Protein AF-A0A817N8Q7-F1 (afdb_monomer_lite)

Sequence (99 aa):
MKINSIIYLLVLFLLIFIVDVISAGRDFYKILNLPKTATLNQVKKAYRKLAKELHPDKNKDDPKAQERFQDLGAAYEALSDPDKRKVYDKHGEDGLKRQ

Structure (mmCIF, N/CA/C/O backbone):
data_AF-A0A817N8Q7-F1
#
_entry.id   AF-A0A817N8Q7-F1
#
loop_
_atom_site.group_PDB
_atom_site.id
_atom_site.type_symbol
_atom_site.label_atom_id
_atom_site.label_alt_id
_atom_site.label_comp_id
_atom_site.label_asym_id
_atom_site.label_entity_id
_atom_site.label_seq_id
_atom_site.pdbx_PDB_ins_code
_atom_site.Cartn_x
_atom_site.Cartn_y
_atom_site.Cartn_z
_atom_site.occupancy
_atom_site.B_iso_or_equiv
_atom_site.auth_seq_id
_atom_site.auth_comp_id
_atom_site.auth_asym_id
_atom_site.auth_atom_id
_atom_site.pdbx_PDB_model_num
ATOM 1 N N . MET A 1 1 ? -8.173 47.880 -6.260 1.00 59.06 1 MET A N 1
ATOM 2 C CA . MET A 1 1 ? -7.470 46.986 -7.213 1.00 59.06 1 MET A CA 1
ATOM 3 C C . MET A 1 1 ? -6.703 45.817 -6.570 1.00 59.06 1 MET A C 1
ATOM 5 O O . MET A 1 1 ? -6.443 44.858 -7.274 1.00 59.06 1 MET A O 1
ATOM 9 N N . LYS A 1 2 ? -6.360 45.834 -5.265 1.00 67.81 2 LYS A N 1
ATOM 10 C CA . LYS A 1 2 ? -5.608 44.735 -4.606 1.00 67.81 2 LYS A CA 1
ATOM 11 C C . LYS A 1 2 ? -6.475 43.565 -4.102 1.00 67.81 2 LYS A C 1
ATOM 13 O O . LYS A 1 2 ? -6.014 42.432 -4.087 1.00 67.81 2 LYS A O 1
ATOM 18 N N . ILE A 1 3 ? -7.732 43.833 -3.737 1.00 72.75 3 ILE A N 1
ATOM 19 C CA . ILE A 1 3 ? -8.667 42.836 -3.178 1.00 72.75 3 ILE A CA 1
ATOM 20 C C . ILE A 1 3 ? -8.995 41.746 -4.205 1.00 72.75 3 ILE A C 1
ATOM 22 O O . ILE A 1 3 ? -8.928 40.565 -3.888 1.00 72.75 3 ILE A O 1
ATOM 26 N N . ASN A 1 4 ? -9.245 42.133 -5.457 1.00 76.19 4 ASN A N 1
ATOM 27 C CA . ASN A 1 4 ? -9.556 41.182 -6.524 1.00 76.19 4 ASN A CA 1
ATOM 28 C C . ASN A 1 4 ? -8.378 40.225 -6.777 1.00 76.19 4 ASN A C 1
ATOM 30 O O . ASN A 1 4 ? -8.599 39.028 -6.899 1.00 76.19 4 ASN A O 1
ATOM 34 N N . SER A 1 5 ? -7.128 40.711 -6.757 1.00 78.31 5 SER A N 1
ATOM 35 C CA . SER A 1 5 ? -5.936 39.848 -6.859 1.00 78.31 5 SER A CA 1
ATOM 36 C C . SER A 1 5 ? -5.802 38.862 -5.699 1.00 78.31 5 SER A C 1
ATOM 38 O O . SER A 1 5 ? -5.416 37.723 -5.931 1.00 78.31 5 SER A O 1
ATOM 40 N N . ILE A 1 6 ? -6.131 39.269 -4.469 1.00 82.75 6 ILE A N 1
ATOM 41 C CA . ILE A 1 6 ? -6.093 38.375 -3.300 1.00 82.75 6 ILE A CA 1
ATOM 42 C C . ILE A 1 6 ? -7.166 37.288 -3.426 1.00 82.75 6 ILE A C 1
ATOM 44 O O . ILE A 1 6 ? -6.886 36.126 -3.155 1.00 82.75 6 ILE A O 1
ATOM 48 N N . ILE A 1 7 ? -8.362 37.640 -3.906 1.00 84.81 7 ILE A N 1
ATOM 49 C CA . ILE A 1 7 ? -9.439 36.677 -4.167 1.00 84.81 7 ILE A CA 1
ATOM 50 C C . ILE A 1 7 ? -9.009 35.666 -5.234 1.00 84.81 7 ILE A C 1
ATOM 52 O O . ILE A 1 7 ? -9.156 34.470 -5.015 1.00 84.81 7 ILE A O 1
ATOM 56 N N . TYR A 1 8 ? -8.412 36.111 -6.345 1.00 87.25 8 TYR A N 1
ATOM 57 C CA . TYR A 1 8 ? -7.900 35.190 -7.367 1.00 87.25 8 TYR A CA 1
ATOM 58 C C . TYR A 1 8 ? -6.804 34.264 -6.827 1.00 87.25 8 TYR A C 1
ATOM 60 O O . TYR A 1 8 ? -6.775 33.090 -7.185 1.00 87.25 8 TYR A O 1
ATOM 68 N N . LEU A 1 9 ? -5.939 34.756 -5.937 1.00 84.50 9 LEU A N 1
ATOM 69 C CA . LEU A 1 9 ? -4.863 33.964 -5.340 1.00 84.50 9 LEU A CA 1
ATOM 70 C C . LEU A 1 9 ? -5.399 32.930 -4.334 1.00 84.50 9 LEU A C 1
ATOM 72 O O . LEU A 1 9 ? -4.944 31.790 -4.333 1.00 84.50 9 LEU A O 1
ATOM 76 N N . LEU A 1 10 ? -6.415 33.290 -3.545 1.00 84.50 10 LEU A N 1
ATOM 77 C CA . LEU A 1 10 ? -7.112 32.362 -2.648 1.00 84.50 10 LEU A CA 1
ATOM 78 C C . LEU A 1 10 ? -7.923 31.313 -3.416 1.00 84.50 10 LEU A C 1
ATOM 80 O O . LEU A 1 10 ? -7.907 30.144 -3.046 1.00 84.50 10 LEU A O 1
ATOM 84 N N . VAL A 1 11 ? -8.588 31.703 -4.506 1.00 83.56 11 VAL A N 1
ATOM 85 C CA . VAL A 1 11 ? -9.310 30.770 -5.384 1.00 83.56 11 VAL A CA 1
ATOM 86 C C . VAL A 1 11 ? -8.335 29.822 -6.079 1.00 83.56 11 VAL A C 1
ATOM 88 O O . VAL A 1 11 ? -8.590 28.626 -6.117 1.00 83.56 11 VAL A O 1
ATOM 91 N N . LEU A 1 12 ? -7.190 30.308 -6.566 1.00 81.06 12 LEU A N 1
ATOM 92 C CA . LEU A 1 12 ? -6.160 29.458 -7.168 1.00 81.06 12 LEU A CA 1
ATOM 93 C C . LEU A 1 12 ? -5.577 28.464 -6.150 1.00 81.06 12 LEU A C 1
ATOM 95 O O . LEU A 1 12 ? -5.397 27.294 -6.472 1.00 81.06 12 LEU A O 1
ATOM 99 N N . PHE A 1 13 ? -5.342 28.907 -4.913 1.00 80.94 13 PHE A N 1
ATOM 100 C CA . PHE A 1 13 ? -4.889 28.043 -3.822 1.00 80.94 13 PHE A CA 1
ATOM 101 C C . PHE A 1 13 ? -5.933 26.973 -3.460 1.00 80.94 13 PHE A C 1
ATOM 103 O O . PHE A 1 13 ? -5.589 25.806 -3.281 1.00 80.94 13 PHE A O 1
ATOM 110 N N . LEU A 1 14 ? -7.217 27.346 -3.428 1.00 75.00 14 LEU A N 1
ATOM 111 C CA . LEU A 1 14 ? -8.330 26.420 -3.216 1.00 75.00 14 LEU A CA 1
ATOM 112 C C . LEU A 1 14 ? -8.452 25.402 -4.364 1.00 75.00 14 LEU A C 1
ATOM 114 O O . LEU A 1 14 ? -8.668 24.220 -4.115 1.00 75.00 14 LEU A O 1
ATOM 118 N N . LEU A 1 15 ? -8.274 25.843 -5.615 1.00 71.75 15 LEU A N 1
ATOM 119 C CA . LEU A 1 15 ? -8.302 24.970 -6.789 1.00 71.75 15 LEU A CA 1
ATOM 120 C C . LEU A 1 15 ? -7.178 23.932 -6.749 1.00 71.75 15 LEU A C 1
ATOM 122 O O . LEU A 1 15 ? -7.443 22.770 -7.027 1.00 71.75 15 LEU A O 1
ATOM 126 N N . ILE A 1 16 ? -5.962 24.312 -6.342 1.00 68.56 16 ILE A N 1
ATOM 127 C CA . ILE A 1 16 ? -4.837 23.373 -6.184 1.00 68.56 16 ILE A CA 1
ATOM 128 C C . ILE A 1 16 ? -5.168 22.297 -5.135 1.00 68.56 16 ILE A C 1
ATOM 130 O O . ILE A 1 16 ? -4.929 21.118 -5.376 1.00 68.56 16 ILE A O 1
ATOM 134 N N . PHE A 1 17 ? -5.807 22.680 -4.025 1.00 66.94 17 PHE A N 1
ATOM 135 C CA . PHE A 1 17 ? -6.222 21.747 -2.970 1.00 66.94 17 PHE A CA 1
ATOM 136 C C . PHE A 1 17 ? -7.300 20.746 -3.422 1.00 66.94 17 PHE A C 1
ATOM 138 O O . PHE A 1 17 ? -7.353 19.625 -2.923 1.00 66.94 17 PHE A O 1
ATOM 145 N N . ILE A 1 18 ? -8.160 21.129 -4.373 1.00 63.88 18 ILE A N 1
ATOM 146 C CA . ILE A 1 18 ? -9.196 20.245 -4.928 1.00 63.88 18 ILE A CA 1
ATOM 147 C C . ILE A 1 18 ? -8.580 19.174 -5.841 1.00 63.88 18 ILE A C 1
ATOM 149 O O . ILE A 1 18 ? -9.065 18.044 -5.846 1.00 63.88 18 ILE A O 1
ATOM 153 N N . VAL A 1 19 ? -7.506 19.483 -6.579 1.00 59.78 19 VAL A N 1
ATOM 154 C CA . VAL A 1 19 ? -6.876 18.517 -7.503 1.00 59.78 19 VAL A CA 1
ATOM 155 C C . VAL A 1 19 ? -6.285 17.316 -6.753 1.00 59.78 19 VAL A C 1
ATOM 157 O O . VAL A 1 19 ? -6.419 16.187 -7.223 1.00 59.78 19 VAL A O 1
ATOM 160 N N . ASP A 1 20 ? -5.715 17.519 -5.562 1.00 56.78 20 ASP A N 1
ATOM 161 C CA . ASP A 1 20 ? -5.130 16.431 -4.761 1.00 56.78 20 ASP A CA 1
ATOM 162 C C . ASP A 1 20 ? -6.175 15.476 -4.156 1.00 56.78 20 ASP A C 1
ATOM 164 O O . ASP A 1 20 ? -5.874 14.314 -3.871 1.00 56.78 20 ASP A O 1
ATOM 168 N N . VAL A 1 21 ? -7.418 15.934 -3.981 1.00 59.69 21 VAL A N 1
ATOM 169 C CA . VAL A 1 21 ? -8.502 15.144 -3.370 1.00 59.69 21 VAL A CA 1
ATOM 170 C C . VAL A 1 21 ? -9.112 14.137 -4.359 1.00 59.69 21 VAL A C 1
ATOM 172 O O . VAL A 1 21 ? -9.730 13.156 -3.944 1.00 59.69 21 VAL A O 1
ATOM 175 N N . ILE A 1 22 ? -8.909 14.312 -5.669 1.00 57.19 22 ILE A N 1
ATOM 176 C CA . ILE A 1 22 ? -9.582 13.524 -6.712 1.00 57.19 22 ILE A CA 1
ATOM 177 C C . ILE A 1 22 ? -8.631 12.455 -7.269 1.00 57.19 22 ILE A C 1
ATOM 179 O O . ILE A 1 22 ? -8.228 12.476 -8.429 1.00 57.19 22 ILE A O 1
ATOM 183 N N . SER A 1 23 ? -8.274 11.470 -6.447 1.00 56.97 23 SER A N 1
ATOM 184 C CA . SER A 1 23 ? -7.777 10.186 -6.954 1.00 56.97 23 SER A CA 1
ATOM 185 C C . SER A 1 23 ? -8.799 9.112 -6.601 1.00 56.97 23 SER A C 1
ATOM 187 O O . SER A 1 23 ? -8.836 8.612 -5.484 1.00 56.97 23 SER A O 1
ATOM 189 N N . ALA A 1 24 ? -9.687 8.809 -7.550 1.00 61.41 24 ALA A N 1
ATOM 190 C CA . ALA A 1 24 ? -10.848 7.934 -7.361 1.00 61.41 24 ALA A CA 1
ATOM 191 C C . ALA A 1 24 ? -10.525 6.421 -7.422 1.00 61.41 24 ALA A C 1
ATOM 193 O O . ALA A 1 24 ? -11.432 5.607 -7.573 1.00 61.41 24 ALA A O 1
ATOM 194 N N . GLY A 1 25 ? -9.249 6.030 -7.327 1.00 69.94 25 GLY A N 1
ATOM 195 C CA . GLY A 1 25 ? -8.807 4.632 -7.381 1.00 69.94 25 GLY A CA 1
ATOM 196 C C . GLY A 1 25 ? -7.927 4.261 -6.189 1.00 69.94 25 GLY A C 1
ATOM 197 O O . GLY A 1 25 ? -7.199 5.105 -5.664 1.00 69.94 25 GLY A O 1
ATOM 198 N N . ARG A 1 26 ? -7.972 2.991 -5.760 1.00 82.75 26 ARG A N 1
ATOM 199 C CA . ARG A 1 26 ? -7.117 2.504 -4.669 1.00 82.75 26 ARG A CA 1
ATOM 200 C C . ARG A 1 26 ? -5.651 2.488 -5.097 1.00 82.75 26 ARG A C 1
ATOM 202 O O . ARG A 1 26 ? -5.246 1.749 -5.997 1.00 82.75 26 ARG A O 1
ATOM 209 N N . ASP A 1 27 ? -4.841 3.280 -4.407 1.00 92.38 27 ASP A N 1
ATOM 210 C CA . ASP A 1 27 ? -3.387 3.264 -4.543 1.00 92.38 27 ASP A CA 1
ATOM 211 C C . ASP A 1 27 ? -2.789 2.349 -3.467 1.00 92.38 27 ASP A C 1
ATOM 213 O O . ASP A 1 27 ? -2.660 2.720 -2.299 1.00 92.38 27 ASP A O 1
ATOM 217 N N . PHE A 1 28 ? -2.434 1.126 -3.861 1.00 95.94 28 PHE A N 1
ATOM 218 C CA . PHE A 1 28 ? -1.910 0.100 -2.961 1.00 95.94 28 PHE A CA 1
ATOM 219 C C . PHE A 1 28 ? -0.556 0.472 -2.356 1.00 95.94 28 PHE A C 1
ATOM 221 O O . PHE A 1 28 ? -0.247 0.064 -1.234 1.00 95.94 28 PHE A O 1
ATOM 228 N N . TYR A 1 29 ? 0.237 1.289 -3.051 1.00 96.44 29 TYR A N 1
ATOM 229 C CA . TYR A 1 29 ? 1.494 1.796 -2.514 1.00 96.44 29 TYR A CA 1
ATOM 230 C C . TYR A 1 29 ? 1.232 2.829 -1.419 1.00 96.44 29 TYR A C 1
ATOM 232 O O . TYR A 1 29 ? 1.841 2.746 -0.351 1.00 96.44 29 TYR A O 1
ATOM 240 N N . LYS A 1 30 ? 0.266 3.734 -1.626 1.00 95.31 30 LYS A N 1
ATOM 241 C CA . LYS A 1 30 ? -0.176 4.670 -0.578 1.00 95.31 30 LYS A CA 1
ATOM 242 C C . LYS A 1 30 ? -0.806 3.948 0.610 1.00 95.31 30 LYS A C 1
ATOM 244 O O . LYS A 1 30 ? -0.473 4.285 1.738 1.00 95.31 30 LYS A O 1
ATOM 249 N N . ILE A 1 31 ? -1.634 2.925 0.386 1.00 95.56 31 ILE A N 1
ATOM 250 C CA . ILE A 1 31 ? -2.235 2.130 1.473 1.00 95.56 31 ILE A CA 1
ATOM 251 C C . ILE A 1 31 ? -1.152 1.485 2.352 1.00 95.56 31 ILE A C 1
ATOM 253 O O . ILE A 1 31 ? -1.268 1.484 3.576 1.00 95.56 31 ILE A O 1
ATOM 257 N N . LEU A 1 32 ? -0.067 0.982 1.752 1.00 96.56 32 LEU A N 1
ATOM 258 C CA . LEU A 1 32 ? 1.073 0.434 2.496 1.00 96.56 32 LEU A CA 1
ATOM 259 C C . LEU A 1 32 ? 2.072 1.491 2.993 1.00 96.56 32 LEU A C 1
ATOM 261 O O . LEU A 1 32 ? 3.045 1.124 3.654 1.00 96.56 32 LEU A O 1
ATOM 265 N N . ASN A 1 33 ? 1.862 2.778 2.701 1.00 96.25 33 ASN A N 1
ATOM 266 C CA . ASN A 1 33 ? 2.816 3.862 2.954 1.00 96.25 33 ASN A CA 1
ATOM 267 C C . ASN A 1 33 ? 4.214 3.575 2.376 1.00 96.25 33 ASN A C 1
ATOM 269 O O . ASN A 1 33 ? 5.238 3.723 3.049 1.00 96.25 33 ASN A O 1
ATOM 273 N N . LEU A 1 34 ? 4.258 3.134 1.121 1.00 97.00 34 LEU A N 1
ATOM 274 C CA . LEU A 1 34 ? 5.479 2.778 0.408 1.00 97.00 34 LEU A CA 1
ATOM 275 C C . LEU A 1 34 ? 5.591 3.522 -0.928 1.00 97.00 34 LEU A C 1
ATOM 277 O O . LEU A 1 34 ? 4.581 3.827 -1.555 1.00 97.00 34 LEU A O 1
ATOM 281 N N . PRO A 1 35 ? 6.815 3.782 -1.417 1.00 96.38 35 PRO A N 1
ATOM 282 C CA . PRO A 1 35 ? 7.018 4.209 -2.795 1.00 96.38 35 PRO A CA 1
ATOM 283 C C . PRO A 1 35 ? 6.852 3.029 -3.768 1.00 96.38 35 PRO A C 1
ATOM 285 O O . PRO A 1 35 ? 7.070 1.872 -3.402 1.00 96.38 35 PRO A O 1
ATOM 288 N N . LYS A 1 36 ? 6.587 3.317 -5.051 1.00 93.62 36 LYS A N 1
ATOM 289 C CA . LYS A 1 36 ? 6.520 2.294 -6.119 1.00 93.62 36 LYS A CA 1
ATOM 290 C C . LYS A 1 36 ? 7.813 1.484 -6.286 1.00 93.62 36 LYS A C 1
ATOM 292 O O . LYS A 1 36 ? 7.780 0.358 -6.769 1.00 93.62 36 LYS A O 1
ATOM 297 N N . THR A 1 37 ? 8.947 2.029 -5.846 1.00 95.38 37 THR A N 1
ATOM 298 C CA . THR A 1 37 ? 10.267 1.375 -5.849 1.00 95.38 37 THR A CA 1
ATOM 299 C C . THR A 1 37 ? 10.476 0.402 -4.685 1.00 95.38 37 THR A C 1
ATOM 301 O O . THR A 1 37 ? 11.540 -0.205 -4.579 1.00 95.38 37 THR A O 1
ATOM 304 N N . ALA A 1 38 ? 9.490 0.235 -3.796 1.00 96.31 38 ALA A N 1
ATOM 305 C CA . ALA A 1 38 ? 9.632 -0.608 -2.619 1.00 96.31 38 ALA A CA 1
ATOM 306 C C . ALA A 1 38 ? 9.890 -2.078 -2.976 1.00 96.31 38 ALA A C 1
ATOM 308 O O . ALA A 1 38 ? 9.264 -2.660 -3.864 1.00 96.31 38 ALA A O 1
ATOM 309 N N . THR A 1 39 ? 10.786 -2.702 -2.223 1.00 97.25 39 THR A N 1
ATOM 310 C CA . THR A 1 39 ? 11.110 -4.124 -2.339 1.00 97.25 39 THR A CA 1
ATOM 311 C C . THR A 1 39 ? 10.023 -4.997 -1.710 1.00 97.25 39 THR A C 1
ATOM 313 O O . THR A 1 39 ? 9.284 -4.562 -0.823 1.00 97.25 39 THR A O 1
ATOM 316 N N . LEU A 1 40 ? 9.965 -6.274 -2.096 1.00 96.12 40 LEU A N 1
ATOM 317 C CA . LEU A 1 40 ? 9.040 -7.250 -1.505 1.00 96.12 40 LEU A CA 1
ATOM 318 C C . LEU A 1 40 ? 9.164 -7.335 0.029 1.00 96.12 40 LEU A C 1
ATOM 320 O O . LEU A 1 40 ? 8.172 -7.468 0.747 1.00 96.12 40 LEU A O 1
ATOM 324 N N . ASN A 1 41 ? 10.385 -7.215 0.553 1.00 97.06 41 ASN A N 1
ATOM 325 C CA . ASN A 1 41 ? 10.629 -7.226 1.994 1.00 97.06 41 ASN A CA 1
ATOM 326 C C . ASN A 1 41 ? 10.022 -6.001 2.691 1.00 97.06 41 ASN A C 1
ATOM 328 O O . ASN A 1 41 ? 9.481 -6.131 3.791 1.00 97.06 41 ASN A O 1
ATOM 332 N N . GLN A 1 42 ? 10.071 -4.827 2.052 1.00 97.88 42 GLN A N 1
ATOM 333 C CA . GLN A 1 42 ? 9.430 -3.613 2.563 1.00 97.88 42 GLN A CA 1
ATOM 334 C C . GLN A 1 42 ? 7.905 -3.741 2.544 1.00 97.88 42 GLN A C 1
ATOM 336 O O . GLN A 1 42 ? 7.283 -3.427 3.555 1.00 97.88 42 GLN A O 1
ATOM 341 N N . VAL A 1 43 ? 7.323 -4.301 1.476 1.00 97.94 43 VAL A N 1
ATOM 342 C CA . VAL A 1 43 ? 5.882 -4.613 1.380 1.00 97.94 43 VAL A CA 1
ATOM 343 C C . VAL A 1 43 ? 5.436 -5.509 2.540 1.00 97.94 43 VAL A C 1
ATOM 345 O O . VAL A 1 43 ? 4.544 -5.144 3.305 1.00 97.94 43 VAL A O 1
ATOM 348 N N . LYS A 1 44 ? 6.125 -6.638 2.762 1.00 97.56 44 LYS A N 1
ATOM 349 C CA . LYS A 1 44 ? 5.834 -7.561 3.877 1.00 97.56 44 LYS A CA 1
ATOM 350 C C . LYS A 1 44 ? 5.979 -6.894 5.245 1.00 97.56 44 LYS A C 1
ATOM 352 O O . LYS A 1 44 ? 5.193 -7.148 6.157 1.00 97.56 44 LYS A O 1
ATOM 357 N N . LYS A 1 45 ? 7.008 -6.061 5.427 1.00 98.00 45 LYS A N 1
ATOM 358 C CA . LYS A 1 45 ? 7.245 -5.349 6.690 1.00 98.00 45 LYS A CA 1
ATOM 359 C C . LYS A 1 45 ? 6.154 -4.312 6.962 1.00 98.00 45 LYS A C 1
ATOM 361 O O . LYS A 1 45 ? 5.656 -4.274 8.085 1.00 98.00 45 LYS A O 1
ATOM 366 N N . ALA A 1 46 ? 5.784 -3.521 5.958 1.00 98.12 46 ALA A N 1
ATOM 3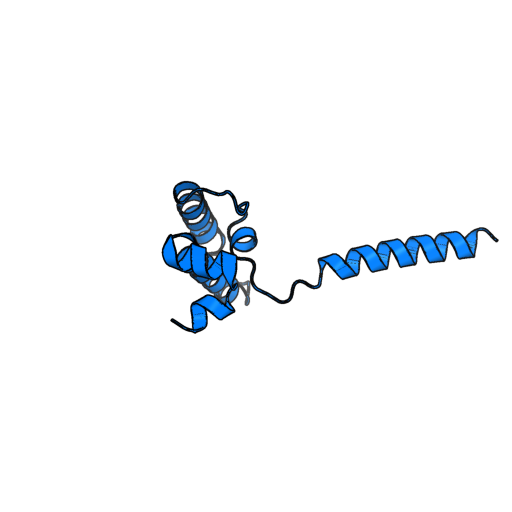67 C CA . ALA A 1 46 ? 4.743 -2.506 6.060 1.00 98.12 46 ALA A CA 1
ATOM 368 C C . ALA A 1 46 ? 3.384 -3.135 6.379 1.00 98.12 46 ALA A C 1
ATOM 370 O O . ALA A 1 46 ? 2.756 -2.739 7.357 1.00 98.12 46 ALA A O 1
ATOM 371 N N . TYR A 1 47 ? 2.999 -4.190 5.652 1.00 98.12 47 TYR A N 1
ATOM 372 C CA . TYR A 1 47 ? 1.752 -4.914 5.902 1.00 98.12 47 TYR A CA 1
ATOM 373 C C . TYR A 1 47 ? 1.660 -5.419 7.344 1.00 98.12 47 TYR A C 1
ATOM 375 O O . TYR A 1 47 ? 0.698 -5.125 8.040 1.00 98.12 47 TYR A O 1
ATOM 383 N N . ARG A 1 48 ? 2.695 -6.109 7.848 1.00 97.75 48 ARG A N 1
ATOM 384 C CA . ARG A 1 48 ? 2.692 -6.624 9.231 1.00 97.75 48 ARG A CA 1
ATOM 385 C C . ARG A 1 48 ? 2.586 -5.525 10.286 1.00 97.75 48 ARG A C 1
ATOM 387 O O . ARG A 1 48 ? 2.033 -5.774 11.355 1.00 97.75 48 ARG A O 1
ATOM 394 N N . LYS A 1 49 ? 3.161 -4.349 10.021 1.00 97.88 49 LYS A N 1
ATOM 395 C CA . LYS A 1 49 ? 3.061 -3.192 10.915 1.00 97.88 49 LYS A CA 1
ATOM 396 C C . LYS A 1 49 ? 1.630 -2.650 10.903 1.00 97.88 49 LYS A C 1
ATOM 398 O O . LYS A 1 49 ? 0.984 -2.633 11.946 1.00 97.88 49 LYS A O 1
ATOM 403 N N . LEU A 1 50 ? 1.126 -2.309 9.720 1.00 97.12 50 LEU A N 1
ATOM 404 C CA . LEU A 1 50 ? -0.197 -1.715 9.539 1.00 97.12 50 LEU A CA 1
ATOM 405 C C . LEU A 1 50 ? -1.321 -2.663 9.960 1.00 97.12 50 LEU A C 1
ATOM 407 O O . LEU A 1 50 ? -2.277 -2.219 10.576 1.00 97.12 50 LEU A O 1
ATOM 411 N N . ALA A 1 51 ? -1.192 -3.973 9.741 1.00 96.75 51 ALA A N 1
ATOM 412 C CA . ALA A 1 51 ? -2.206 -4.947 10.141 1.00 96.75 51 ALA A CA 1
ATOM 413 C C . ALA A 1 51 ? -2.394 -4.996 11.665 1.00 96.75 51 ALA A C 1
ATOM 415 O O . ALA A 1 51 ? -3.495 -5.238 12.143 1.00 96.75 51 ALA A O 1
ATOM 416 N N . LYS A 1 52 ? -1.339 -4.731 12.447 1.00 96.38 52 LYS A N 1
ATOM 417 C CA . LYS A 1 52 ? -1.432 -4.647 13.915 1.00 96.38 52 LYS A CA 1
ATOM 418 C C . LYS A 1 52 ? -2.029 -3.331 14.408 1.00 96.38 52 LY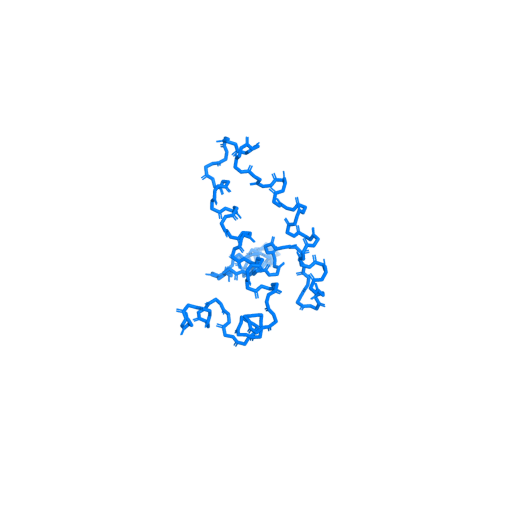S A C 1
ATOM 420 O O . LYS A 1 52 ? -2.542 -3.302 15.528 1.00 96.38 52 LYS A O 1
ATOM 425 N N . GLU A 1 53 ? -1.883 -2.265 13.627 1.00 93.94 53 GLU A N 1
ATOM 426 C CA . GLU A 1 53 ? -2.367 -0.913 13.930 1.00 93.94 53 GLU A CA 1
ATOM 427 C C . GLU A 1 53 ? -3.840 -0.762 13.520 1.00 93.94 53 GLU A C 1
ATOM 429 O O . GLU A 1 53 ? -4.650 -0.278 14.301 1.00 93.94 53 GLU A O 1
ATOM 434 N N . LEU A 1 54 ? -4.198 -1.267 12.338 1.00 94.25 54 LEU A N 1
ATOM 435 C CA . LEU A 1 54 ? -5.516 -1.145 11.711 1.00 94.25 54 LEU A CA 1
ATOM 436 C C . LEU A 1 54 ? -6.451 -2.331 11.989 1.00 94.25 54 LEU A C 1
ATOM 438 O O . LEU A 1 54 ? -7.540 -2.380 11.426 1.00 94.25 54 LEU A O 1
ATOM 442 N N . HIS A 1 55 ? -6.057 -3.297 12.827 1.00 95.06 55 HIS A N 1
ATOM 443 C CA . HIS A 1 55 ? -6.895 -4.466 13.108 1.00 95.06 55 HIS A CA 1
ATOM 444 C C . HIS A 1 55 ? -8.286 -4.044 13.630 1.00 95.06 55 HIS A C 1
ATOM 446 O O . HIS A 1 55 ? -8.336 -3.244 14.575 1.00 95.06 55 HIS A O 1
ATOM 452 N N . PRO A 1 56 ? -9.398 -4.596 13.106 1.00 94.75 56 PRO A N 1
ATOM 453 C CA . PRO A 1 56 ? -10.753 -4.238 13.536 1.00 94.75 56 PRO A CA 1
ATOM 454 C C . PRO A 1 56 ? -10.974 -4.392 15.047 1.00 94.75 56 PRO A C 1
ATOM 456 O O . PRO A 1 56 ? -11.526 -3.500 15.680 1.00 94.75 56 PRO A O 1
ATOM 459 N N . ASP A 1 57 ? -10.432 -5.449 15.665 1.00 94.88 57 ASP A N 1
ATOM 460 C CA . ASP A 1 57 ? -10.532 -5.658 17.123 1.00 94.88 57 ASP A CA 1
ATOM 461 C C . ASP A 1 57 ? -9.954 -4.520 17.973 1.00 94.88 57 ASP A C 1
ATOM 463 O O . ASP A 1 57 ? -10.372 -4.340 19.115 1.00 94.88 57 ASP A O 1
ATOM 467 N N . LYS A 1 58 ? -8.979 -3.770 17.453 1.00 93.94 58 LYS A N 1
ATOM 468 C CA . LYS A 1 58 ? -8.398 -2.613 18.147 1.00 93.94 58 LYS A CA 1
ATOM 469 C C . LYS A 1 58 ? -9.100 -1.302 17.806 1.00 93.94 58 LYS A C 1
ATOM 471 O O . LYS A 1 58 ? -8.941 -0.337 18.540 1.00 93.94 58 LYS A O 1
ATOM 476 N N . ASN A 1 59 ? -9.862 -1.280 16.716 1.00 94.19 59 ASN A N 1
ATOM 477 C CA . ASN A 1 59 ? -10.498 -0.093 16.152 1.00 94.19 59 ASN A CA 1
ATOM 478 C C . ASN A 1 59 ? -12.019 -0.299 16.048 1.00 94.19 59 ASN A C 1
ATOM 480 O O . ASN A 1 59 ? -12.625 0.038 15.037 1.00 94.19 59 ASN A O 1
ATOM 484 N N . LYS A 1 60 ? -12.634 -0.889 17.082 1.00 92.88 60 LYS A N 1
ATOM 485 C CA . LYS A 1 60 ? -14.056 -1.288 17.072 1.00 92.88 60 LYS A CA 1
ATOM 486 C C . LYS A 1 60 ? -15.019 -0.109 16.919 1.00 92.88 60 LYS A C 1
ATOM 488 O O . LYS A 1 60 ? -16.111 -0.290 16.394 1.00 92.88 60 LYS A O 1
ATOM 493 N N . ASP A 1 61 ? -14.599 1.072 17.363 1.00 94.38 61 ASP A N 1
ATOM 494 C CA . ASP A 1 61 ? -15.395 2.299 17.293 1.00 94.38 61 ASP A CA 1
ATOM 495 C C . ASP A 1 61 ? -15.300 2.987 15.921 1.00 94.38 61 ASP A C 1
ATOM 497 O O . ASP A 1 61 ? -16.053 3.920 15.643 1.00 94.38 61 ASP A O 1
ATOM 501 N N . ASP A 1 62 ? -14.386 2.541 15.048 1.00 93.19 62 ASP A N 1
ATOM 502 C CA . ASP A 1 62 ? -14.268 3.049 13.684 1.00 93.19 62 ASP A CA 1
ATOM 503 C C . ASP A 1 62 ? -15.075 2.154 12.724 1.00 93.19 62 ASP A C 1
ATOM 505 O O . ASP A 1 62 ? -14.639 1.043 12.399 1.00 93.19 62 ASP A O 1
ATOM 509 N N . PRO A 1 63 ? -16.221 2.625 12.194 1.00 91.81 63 PRO A N 1
ATOM 510 C CA . PRO A 1 63 ? -17.035 1.844 11.264 1.00 91.81 63 PRO A CA 1
ATOM 511 C C . PRO A 1 63 ? -16.302 1.518 9.952 1.00 91.81 63 PRO A C 1
ATOM 513 O O . PRO A 1 63 ? -16.717 0.615 9.229 1.00 91.81 63 PRO A O 1
ATOM 516 N N . LYS A 1 64 ? -15.204 2.221 9.640 1.00 91.81 64 LYS A N 1
ATOM 517 C CA . LYS A 1 64 ? -14.359 1.982 8.463 1.00 91.81 64 LYS A CA 1
ATOM 518 C C . LYS A 1 64 ? -13.152 1.092 8.753 1.00 91.81 64 LYS A C 1
ATOM 520 O O . LYS A 1 64 ? -12.366 0.837 7.841 1.00 91.81 64 LYS A O 1
ATOM 525 N N . ALA A 1 65 ? -12.972 0.602 9.983 1.00 91.50 65 ALA A N 1
ATOM 526 C CA . ALA A 1 65 ? -11.834 -0.255 10.322 1.00 91.50 65 ALA A CA 1
ATOM 527 C C . ALA A 1 65 ? -11.785 -1.513 9.445 1.00 91.50 65 ALA A C 1
ATOM 529 O O . ALA A 1 65 ? -10.727 -1.873 8.933 1.00 91.50 65 ALA A O 1
ATOM 530 N N . GLN A 1 66 ? -12.943 -2.137 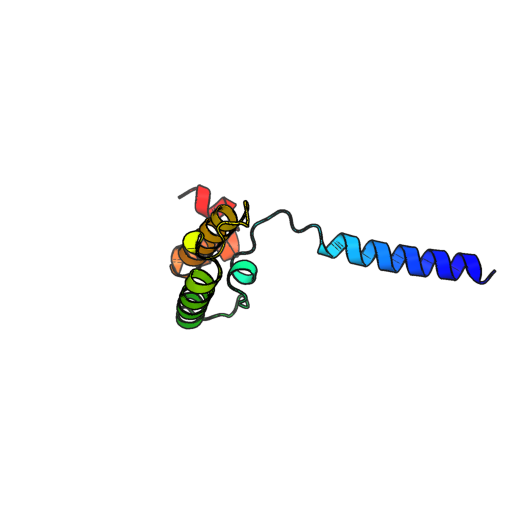9.217 1.00 92.44 66 GLN A N 1
ATOM 531 C CA . GLN A 1 66 ? -13.050 -3.323 8.374 1.00 92.44 66 GLN A CA 1
ATOM 532 C C . GLN A 1 66 ? -12.681 -3.027 6.915 1.00 92.44 66 GLN A C 1
ATOM 534 O O . GLN A 1 66 ? -11.904 -3.772 6.323 1.00 92.44 66 GLN A O 1
ATOM 539 N N . GLU A 1 67 ? -13.196 -1.930 6.356 1.00 93.00 67 GLU A N 1
ATOM 540 C CA . GLU A 1 67 ? -12.907 -1.491 4.984 1.00 93.00 67 GLU A CA 1
ATOM 541 C C . GLU A 1 67 ? -11.407 -1.218 4.802 1.00 93.00 67 GLU A C 1
ATOM 543 O O . GLU A 1 67 ? -10.769 -1.784 3.918 1.00 93.00 67 GLU A O 1
ATOM 548 N N . ARG A 1 68 ? -10.795 -0.455 5.716 1.00 92.44 68 ARG A N 1
ATOM 549 C CA . ARG A 1 68 ? -9.350 -0.180 5.684 1.00 92.44 68 ARG A CA 1
ATOM 550 C C . ARG A 1 68 ? -8.508 -1.445 5.808 1.00 92.44 68 ARG A C 1
ATOM 552 O O . ARG A 1 68 ? -7.448 -1.543 5.192 1.00 92.44 68 ARG A O 1
ATOM 559 N N . PHE A 1 69 ? -8.949 -2.408 6.615 1.00 95.25 69 PHE A N 1
ATOM 560 C CA . PHE A 1 69 ? -8.247 -3.679 6.762 1.00 95.25 69 PHE A CA 1
ATOM 561 C C . PHE A 1 69 ? -8.361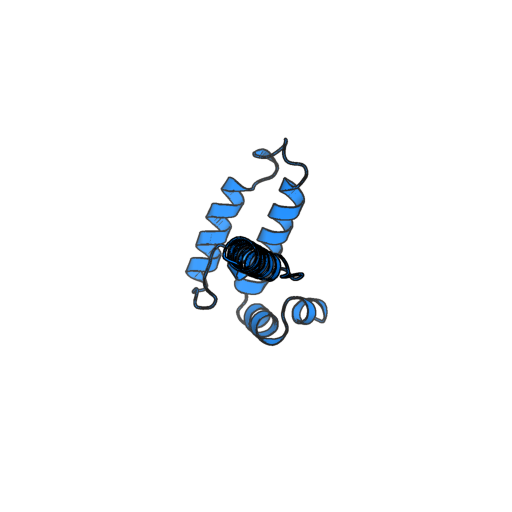 -4.544 5.498 1.00 95.25 69 PHE A C 1
ATOM 563 O O . PHE A 1 69 ? -7.387 -5.191 5.108 1.00 95.25 69 PHE A O 1
ATOM 570 N N . GLN A 1 70 ? -9.511 -4.517 4.819 1.00 95.12 70 GLN A N 1
ATOM 571 C CA . GLN A 1 70 ? -9.693 -5.156 3.513 1.00 95.12 70 GLN A CA 1
ATOM 572 C C . GLN A 1 70 ? -8.805 -4.511 2.444 1.00 95.12 70 GLN A C 1
ATOM 574 O O . GLN A 1 70 ? -8.100 -5.230 1.734 1.00 95.12 70 GLN A O 1
ATOM 579 N N . ASP A 1 71 ? -8.754 -3.179 2.386 1.00 95.19 71 ASP A N 1
ATOM 580 C CA . ASP A 1 71 ? -7.870 -2.439 1.480 1.00 95.19 71 ASP A CA 1
ATOM 581 C C . ASP A 1 71 ? -6.395 -2.771 1.726 1.00 95.19 71 ASP A C 1
ATOM 583 O O . ASP A 1 71 ? -5.628 -2.987 0.784 1.00 95.19 71 ASP A O 1
ATOM 587 N N . LEU A 1 72 ? -5.996 -2.870 2.998 1.00 96.88 72 LEU A N 1
ATOM 588 C CA . LEU A 1 72 ? -4.650 -3.279 3.388 1.00 96.88 72 LEU A CA 1
ATOM 589 C C . LEU A 1 72 ? -4.324 -4.703 2.907 1.00 96.88 72 LEU A C 1
ATOM 591 O O . LEU A 1 72 ? -3.212 -4.959 2.437 1.00 96.88 72 LEU A O 1
ATOM 595 N N . GLY A 1 73 ? -5.285 -5.624 3.020 1.00 96.56 73 GLY A N 1
ATOM 596 C CA . GLY A 1 73 ? -5.175 -6.992 2.516 1.00 96.56 73 GLY A CA 1
ATOM 597 C C . GLY A 1 73 ? -5.012 -7.041 0.998 1.00 96.56 73 GLY A C 1
ATOM 598 O O . GLY A 1 73 ? -4.062 -7.653 0.512 1.00 96.56 73 GLY A O 1
ATOM 599 N N . ALA A 1 74 ? -5.870 -6.331 0.262 1.00 95.56 74 ALA A N 1
ATOM 600 C CA . ALA A 1 74 ? -5.817 -6.252 -1.198 1.00 95.56 74 ALA A CA 1
ATOM 601 C C . ALA A 1 74 ? -4.490 -5.655 -1.694 1.00 95.56 74 ALA A C 1
ATOM 603 O O . ALA A 1 74 ? -3.869 -6.183 -2.618 1.00 95.56 74 ALA A O 1
ATOM 604 N N . ALA A 1 75 ? -4.006 -4.598 -1.033 1.00 96.88 75 ALA A N 1
ATOM 605 C CA . ALA A 1 75 ? -2.718 -3.993 -1.346 1.00 96.88 75 ALA A CA 1
ATOM 606 C C . ALA A 1 75 ? -1.557 -4.974 -1.150 1.00 96.88 75 ALA A C 1
ATOM 608 O O . ALA A 1 75 ? -0.659 -5.061 -1.990 1.00 96.88 75 ALA A O 1
ATOM 609 N N . TYR A 1 76 ? -1.571 -5.739 -0.057 1.00 97.69 76 TYR A N 1
ATOM 610 C CA . TYR A 1 76 ? -0.550 -6.749 0.191 1.00 97.69 76 TYR A CA 1
ATOM 611 C C . TYR A 1 76 ? -0.615 -7.893 -0.818 1.00 97.69 76 TYR A C 1
ATOM 613 O O . TYR A 1 76 ? 0.424 -8.286 -1.343 1.00 97.69 76 TYR A O 1
ATOM 621 N N . GLU A 1 77 ? -1.801 -8.407 -1.128 1.00 95.81 77 GLU A N 1
ATOM 622 C CA . GLU A 1 77 ? -1.968 -9.480 -2.107 1.00 95.81 77 GLU A CA 1
ATOM 623 C C . GLU A 1 77 ? -1.430 -9.075 -3.485 1.00 95.81 77 GLU A C 1
ATOM 625 O O . GLU A 1 77 ? -0.653 -9.814 -4.090 1.00 95.81 77 GLU A O 1
ATOM 630 N N . ALA A 1 78 ? -1.775 -7.872 -3.945 1.00 96.25 78 ALA A N 1
ATOM 631 C CA . ALA A 1 78 ? -1.327 -7.356 -5.229 1.00 96.25 78 ALA A CA 1
ATOM 632 C C . ALA A 1 78 ? 0.185 -7.090 -5.273 1.00 96.25 78 ALA A C 1
ATOM 634 O O . ALA A 1 78 ? 0.832 -7.405 -6.265 1.00 96.25 78 ALA A O 1
ATOM 635 N N . LEU A 1 79 ? 0.761 -6.498 -4.220 1.00 96.88 79 LEU A N 1
ATOM 636 C CA . LEU A 1 79 ? 2.157 -6.038 -4.235 1.00 96.88 79 LEU A CA 1
ATOM 637 C C . LEU A 1 79 ? 3.169 -7.079 -3.738 1.00 96.88 79 LEU A C 1
ATOM 639 O O . LEU A 1 79 ? 4.377 -6.895 -3.929 1.00 96.88 79 LEU A O 1
ATOM 643 N N . SER A 1 80 ? 2.709 -8.142 -3.069 1.00 96.50 80 SER A N 1
ATOM 644 C CA . SER A 1 80 ? 3.577 -9.211 -2.558 1.00 96.50 80 SER A CA 1
ATOM 645 C C . SER A 1 80 ? 3.849 -10.323 -3.571 1.00 96.50 80 SER A C 1
ATOM 647 O O . SER A 1 80 ? 4.872 -11.003 -3.460 1.00 96.50 80 SER A O 1
ATOM 649 N N . ASP A 1 81 ? 2.988 -10.473 -4.573 1.00 95.81 81 ASP A N 1
ATOM 650 C CA . ASP A 1 81 ? 3.190 -11.374 -5.700 1.00 95.81 81 ASP A CA 1
ATOM 651 C C . ASP A 1 81 ? 3.817 -10.596 -6.877 1.00 95.81 81 ASP A C 1
ATOM 653 O O . ASP A 1 81 ? 3.248 -9.593 -7.318 1.00 95.81 81 ASP A O 1
ATOM 657 N N . PRO A 1 82 ? 4.996 -10.999 -7.389 1.00 94.69 82 PRO A N 1
ATOM 658 C CA . PRO A 1 82 ? 5.659 -10.287 -8.479 1.00 94.69 82 PRO A CA 1
ATOM 659 C C . PRO A 1 82 ? 4.829 -10.174 -9.762 1.00 94.69 82 PRO A C 1
ATOM 661 O O . PRO A 1 82 ? 4.960 -9.176 -10.470 1.00 94.69 82 PRO A O 1
ATOM 664 N N . ASP A 1 83 ? 4.000 -11.165 -10.083 1.00 94.81 83 ASP A N 1
ATOM 665 C CA . ASP A 1 83 ? 3.207 -11.177 -11.309 1.00 94.81 83 ASP A CA 1
ATOM 666 C C . ASP A 1 83 ? 1.936 -10.345 -11.148 1.00 94.81 83 ASP A C 1
ATOM 668 O O . ASP A 1 83 ? 1.655 -9.503 -12.007 1.00 94.81 83 ASP A O 1
ATOM 672 N N . LYS A 1 84 ? 1.247 -10.449 -10.003 1.00 95.50 84 LYS A N 1
ATOM 673 C CA . LYS A 1 84 ? 0.139 -9.531 -9.678 1.0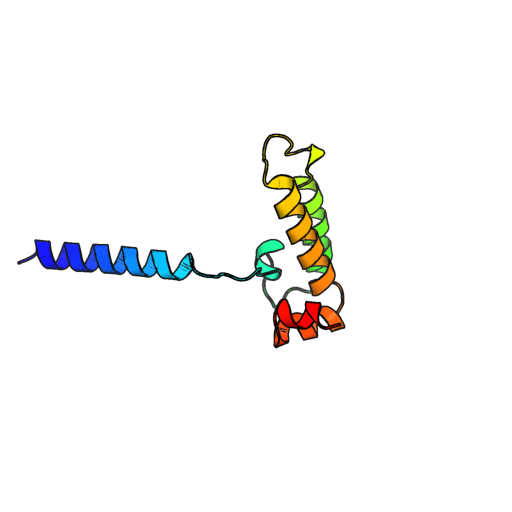0 95.50 84 LYS A CA 1
ATOM 674 C C . LYS A 1 84 ? 0.620 -8.086 -9.617 1.00 95.50 84 LYS A C 1
ATOM 676 O O . LYS A 1 84 ? -0.037 -7.197 -10.154 1.00 95.50 84 LYS A O 1
ATOM 681 N N . ARG A 1 85 ? 1.804 -7.841 -9.051 1.00 96.19 85 ARG A N 1
ATOM 682 C CA . ARG A 1 85 ? 2.391 -6.500 -8.984 1.00 96.19 85 ARG A CA 1
ATOM 683 C C . ARG A 1 85 ? 2.652 -5.928 -10.370 1.00 96.19 85 ARG A C 1
ATOM 685 O O . ARG A 1 85 ? 2.307 -4.778 -10.605 1.00 96.19 85 ARG A O 1
ATOM 692 N N . LYS A 1 86 ? 3.187 -6.719 -11.307 1.00 94.94 86 LYS A N 1
ATOM 693 C CA . LYS A 1 86 ? 3.357 -6.281 -12.707 1.00 94.94 86 LYS A CA 1
ATOM 694 C C . LYS A 1 86 ? 2.022 -5.915 -13.351 1.00 94.94 86 LYS A C 1
ATOM 696 O O . LYS A 1 86 ? 1.942 -4.909 -14.055 1.00 94.94 86 LYS A O 1
ATOM 701 N N . VAL A 1 87 ? 0.984 -6.724 -13.130 1.00 95.12 87 VAL A N 1
ATOM 702 C CA . VAL A 1 87 ? -0.363 -6.449 -13.649 1.00 95.12 87 VAL A CA 1
ATOM 703 C C . VAL A 1 87 ? -0.906 -5.153 -13.050 1.00 95.12 87 VAL A C 1
ATOM 705 O O . VAL A 1 87 ? -1.351 -4.287 -13.799 1.00 95.12 87 VAL A O 1
ATOM 708 N N . TYR A 1 88 ? -0.799 -4.979 -11.733 1.00 94.88 88 TYR A N 1
ATOM 709 C CA . TYR A 1 88 ? -1.215 -3.765 -11.036 1.00 94.88 88 TYR A CA 1
ATOM 710 C C . TYR A 1 88 ? -0.450 -2.524 -11.509 1.00 94.88 88 TYR A C 1
ATOM 712 O O . TYR A 1 88 ? -1.051 -1.495 -11.807 1.00 94.88 88 TYR A O 1
ATOM 720 N N . ASP A 1 89 ? 0.870 -2.618 -11.648 1.00 93.44 89 ASP A N 1
ATOM 721 C CA . ASP A 1 89 ? 1.708 -1.502 -12.086 1.00 93.44 89 ASP A CA 1
ATOM 722 C C . ASP A 1 89 ? 1.373 -1.059 -13.521 1.00 93.44 89 ASP A C 1
ATOM 724 O O . ASP A 1 89 ? 1.522 0.118 -13.850 1.00 93.44 89 ASP A O 1
ATOM 728 N N . LYS A 1 90 ? 0.893 -1.983 -14.368 1.00 92.81 90 LYS A N 1
ATOM 729 C CA . LYS A 1 90 ? 0.542 -1.719 -15.771 1.00 92.81 90 LYS A CA 1
ATOM 730 C C . LYS A 1 90 ? -0.923 -1.322 -15.983 1.00 92.81 90 LYS A C 1
ATOM 732 O O . LYS A 1 90 ? -1.214 -0.520 -16.867 1.00 92.81 90 LYS A O 1
ATOM 737 N N . HIS A 1 91 ? -1.841 -1.912 -15.226 1.00 91.56 91 HIS A N 1
ATOM 738 C CA . HIS A 1 91 ? -3.284 -1.852 -15.482 1.00 91.56 91 HIS A CA 1
ATOM 739 C C . HIS A 1 91 ? -4.110 -1.420 -14.261 1.00 91.56 91 HIS A C 1
ATOM 741 O O . HIS A 1 91 ? -5.335 -1.361 -14.346 1.00 91.56 91 HIS A O 1
ATOM 747 N N . GLY A 1 92 ? -3.465 -1.111 -13.135 1.00 90.62 92 GLY A N 1
ATOM 748 C CA . GLY A 1 92 ? -4.134 -0.785 -11.881 1.00 90.62 92 GLY A CA 1
ATOM 749 C C . GLY A 1 92 ? -4.940 -1.957 -11.323 1.00 90.62 92 GLY A C 1
ATOM 750 O O . GLY A 1 92 ? -4.718 -3.124 -11.651 1.00 90.62 92 GLY A O 1
ATOM 751 N N . GLU A 1 93 ? -5.906 -1.636 -10.467 1.00 88.88 93 GLU A N 1
ATOM 752 C CA . GLU A 1 93 ? -6.800 -2.626 -9.862 1.00 88.88 93 GLU A CA 1
ATOM 753 C C . GLU A 1 93 ? -7.641 -3.379 -10.907 1.00 88.88 93 GLU A C 1
ATOM 755 O O . GLU A 1 93 ? -7.880 -4.578 -10.767 1.00 88.88 93 GLU A O 1
ATOM 760 N N . ASP A 1 94 ? -8.048 -2.709 -11.986 1.00 87.44 94 ASP A N 1
ATOM 761 C CA . ASP A 1 94 ? -8.878 -3.313 -13.033 1.00 87.44 94 ASP A CA 1
ATOM 762 C C . ASP A 1 94 ? -8.169 -4.455 -13.767 1.00 87.44 94 ASP A C 1
ATOM 764 O O . ASP A 1 94 ? -8.823 -5.384 -14.241 1.00 87.44 94 ASP A O 1
ATOM 768 N N . GLY A 1 95 ? -6.834 -4.420 -13.832 1.00 84.50 95 GLY A N 1
ATOM 769 C CA . GLY A 1 95 ? -6.037 -5.524 -14.361 1.00 84.50 95 GLY A CA 1
ATOM 770 C C . GLY A 1 95 ? -6.099 -6.781 -13.496 1.00 84.50 95 GLY A C 1
ATOM 771 O O . GLY A 1 95 ? -6.089 -7.885 -14.031 1.00 84.50 95 GLY A O 1
ATOM 772 N N . LEU A 1 96 ? -6.201 -6.618 -12.175 1.00 86.50 96 LEU A N 1
ATOM 773 C CA . LEU A 1 96 ? -6.249 -7.731 -11.223 1.00 86.50 96 LEU A CA 1
ATOM 774 C C . LEU A 1 96 ? -7.613 -8.428 -11.205 1.00 86.50 96 LEU A C 1
ATOM 776 O O . LEU A 1 96 ? -7.673 -9.625 -10.962 1.00 86.50 96 LEU A O 1
ATOM 780 N N . LYS A 1 97 ? -8.705 -7.709 -11.498 1.00 80.69 97 LYS A N 1
ATOM 781 C CA . LYS A 1 97 ? -10.075 -8.265 -11.529 1.00 80.69 97 LYS A CA 1
ATOM 782 C C . LYS A 1 97 ? -10.344 -9.214 -12.700 1.00 80.69 97 LYS A C 1
ATOM 784 O O . LYS A 1 97 ? -11.388 -9.855 -12.731 1.00 80.69 97 LYS A O 1
ATOM 789 N N . ARG A 1 98 ? -9.463 -9.236 -13.703 1.00 70.25 98 ARG A N 1
ATOM 790 C CA . ARG A 1 98 ? -9.638 -9.998 -14.951 1.00 70.25 98 ARG A CA 1
ATOM 791 C C . ARG A 1 98 ? -8.884 -11.333 -14.965 1.00 70.25 98 ARG A C 1
ATOM 793 O O . ARG A 1 98 ? -8.862 -11.974 -16.013 1.00 70.25 98 ARG A O 1
ATOM 800 N N . GLN A 1 99 ? -8.244 -11.708 -13.858 1.00 55.88 99 GLN A N 1
ATOM 801 C CA . 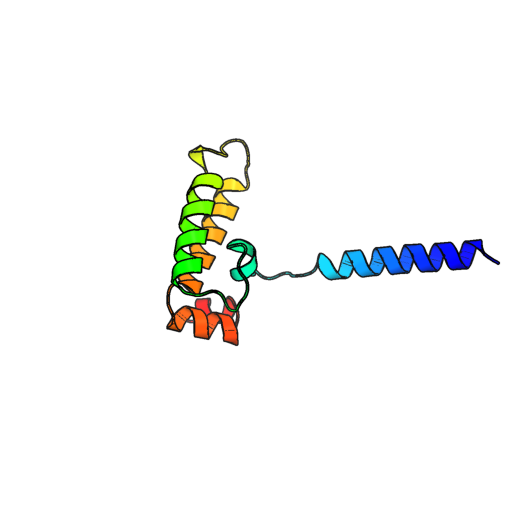GLN A 1 99 ? -7.511 -12.967 -13.695 1.00 55.88 99 GLN A CA 1
ATOM 802 C C . GLN A 1 99 ? -8.238 -13.933 -12.770 1.00 55.88 99 GLN A C 1
ATOM 804 O O . GLN A 1 99 ? -8.961 -13.453 -11.870 1.00 55.88 99 GLN A O 1
#

pLDDT: mean 88.07, std 12.08, range [55.88, 98.12]

Organism: NCBI:txid392032

Foldseek 3Di:
DVVVVVVVVVVVVVVVVVVVVPPPAQDLCVLLVHDLPDDLVSLVVSLVVVCVVLPCVVVVVDPCSVVSNVSSVVSSVQCNDPVSVVQCVVPNPVSVVVD

Secondary structure (DSSP, 8-state):
-HHHHHHHHHHHHHHHHHHHH---S--HHHHTT--TT--HHHHHHHHHHHHHHS-GGG-TT-TTHHHHHHHHHHHHHHHHSHHHHHHHHHHHHHHHTT-

Radius of gyration: 18.51 Å; chains: 1; bounding box: 28×60×34 Å

InterPro domains:
  IPR001623 DnaJ domain [PF00226] (27-89)
  IPR001623 DnaJ domain [PR00625] (29-47)
  IPR001623 DnaJ domain [PR00625] (47-62)
  IPR001623 DnaJ domain [PR00625] (64-84)
  IPR001623 DnaJ domain [PR00625] (84-99)
  IPR001623 DnaJ domain [PS50076] (27-92)
  IPR001623 DnaJ domain [SM00271] (26-84)
  IPR001623 DnaJ domain [cd06257] (27-81)
  IPR018253 DnaJ domain, conserved site [PS00636] (69-88)
  IPR036869 Chaperone J-domain superfamily [G3DSA:1.10.287.110] (20-99)
  IPR036869 Chaperone J-domain superfamily [SSF46565] (13-97)
  IPR051736 DnaJ homolog subfamily B member 11-like [PTHR44298] (7-98)